Protein AF-A0A0Q7I9X0-F1 (afdb_monomer)

Foldseek 3Di:
DDPCPVVVVVVVVVVVVVVVVVVVVVPDPDDDDDDPPQLVCLLVVLVVQLVVCCVQFNDLVSLVSSLVSNVSSDPDQDPVNSVVVSVVCSCVCCCCQVVNVVPPGPNGNDVD

Sequence (112 aa):
MGPGMFPALVGSVLSLLAIFVIFNAVGSRGTDFHIEWRSLLAVLGSVGAFALLIEPFGLIPSIVVMTAISSFAAERLGLRATALLAVAIAVLTVGIFHYGLKLRFEIIAWPF

Secondary structure (DSSP, 8-state):
--TTHHHHHHHHHHHHHHHHHHHHHTT---------HHHHHHHHHHHHHHHHHHHHH-HHHHHHHHHHHHHHH-TT--HHHHHHHHHHHHHHHIIIIIIIT-----S-----

Structure (mmCIF, N/CA/C/O backbone):
data_AF-A0A0Q7I9X0-F1
#
_entry.id   AF-A0A0Q7I9X0-F1
#
loop_
_atom_site.group_PDB
_atom_site.id
_atom_site.type_symbol
_atom_site.label_atom_i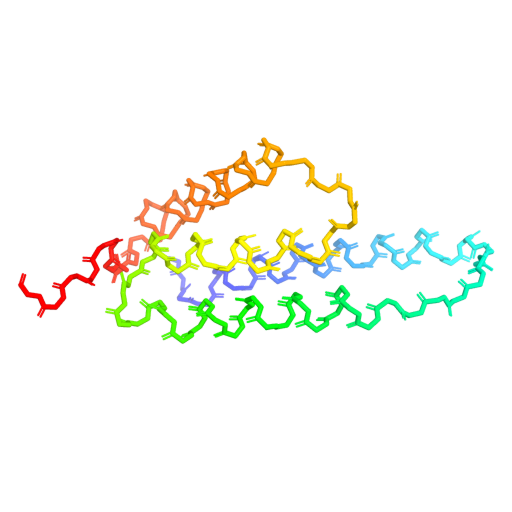d
_atom_site.label_alt_id
_atom_site.label_comp_id
_atom_site.label_asym_id
_atom_site.label_entity_id
_atom_site.label_seq_id
_atom_site.pdbx_PDB_ins_code
_atom_site.Cartn_x
_atom_site.Cartn_y
_atom_site.Cartn_z
_atom_site.occupancy
_atom_site.B_iso_or_equiv
_atom_site.auth_seq_id
_atom_site.auth_comp_id
_atom_site.auth_asym_id
_atom_site.auth_atom_id
_atom_site.pdbx_PDB_model_num
ATOM 1 N N . MET A 1 1 ? 1.680 -19.546 16.882 1.00 58.16 1 MET A N 1
ATOM 2 C CA . MET A 1 1 ? 2.615 -19.094 15.828 1.00 58.16 1 MET A CA 1
ATOM 3 C C . MET A 1 1 ? 3.331 -17.867 16.364 1.00 58.16 1 MET A C 1
ATOM 5 O O . MET A 1 1 ? 2.651 -17.009 16.909 1.00 58.16 1 MET A O 1
ATOM 9 N N . GLY A 1 2 ? 4.667 -17.830 16.344 1.00 66.75 2 GLY A N 1
ATOM 10 C CA . GLY A 1 2 ? 5.414 -16.694 16.903 1.00 66.75 2 GLY A CA 1
ATOM 11 C C . GLY A 1 2 ? 5.081 -15.383 16.171 1.00 66.75 2 GLY A C 1
ATOM 12 O O . GLY A 1 2 ? 4.786 -15.440 14.975 1.00 66.75 2 GLY A O 1
ATOM 13 N N . PRO A 1 3 ? 5.138 -14.218 16.841 1.00 63.34 3 PRO A N 1
ATOM 14 C CA . PRO A 1 3 ? 4.702 -12.929 16.282 1.00 63.34 3 PRO A CA 1
ATOM 15 C C . PRO A 1 3 ? 5.443 -12.519 14.994 1.00 63.34 3 PRO A C 1
ATOM 17 O O . PRO A 1 3 ? 4.911 -11.752 14.201 1.00 63.34 3 PRO A O 1
ATOM 20 N N . GLY A 1 4 ? 6.632 -13.077 14.738 1.00 69.12 4 GLY A N 1
ATOM 21 C CA . GLY A 1 4 ? 7.403 -12.851 13.510 1.00 69.12 4 GLY A CA 1
ATOM 22 C C . GLY A 1 4 ? 7.094 -13.793 12.338 1.00 69.12 4 GLY A C 1
ATOM 23 O O . GLY A 1 4 ? 7.648 -13.601 11.259 1.00 69.12 4 GLY A O 1
ATOM 24 N N . MET A 1 5 ? 6.230 -14.804 12.498 1.00 75.62 5 MET A N 1
ATOM 25 C CA . MET A 1 5 ? 6.004 -15.794 11.434 1.00 75.62 5 MET A CA 1
ATOM 26 C C . MET A 1 5 ? 5.300 -15.187 10.215 1.00 75.62 5 MET A C 1
ATOM 28 O O . MET A 1 5 ? 5.670 -15.488 9.086 1.00 75.62 5 MET A O 1
ATOM 32 N N . PHE A 1 6 ? 4.309 -14.319 10.428 1.00 70.12 6 PHE A N 1
ATOM 33 C CA . PHE A 1 6 ? 3.575 -13.700 9.325 1.00 70.12 6 PHE A CA 1
ATOM 34 C C . PHE A 1 6 ? 4.476 -12.806 8.451 1.00 70.12 6 PHE A C 1
ATOM 36 O O . PHE A 1 6 ? 4.533 -13.050 7.243 1.00 70.12 6 PHE A O 1
ATOM 43 N N . PRO A 1 7 ? 5.265 -11.867 9.020 1.00 74.31 7 PRO A N 1
ATOM 44 C CA . PRO A 1 7 ? 6.260 -11.127 8.245 1.00 74.31 7 PRO A CA 1
ATOM 45 C C . PRO A 1 7 ? 7.269 -12.035 7.533 1.00 74.31 7 PRO A C 1
ATOM 47 O O . PRO A 1 7 ? 7.580 -11.802 6.368 1.00 74.31 7 PRO A O 1
ATOM 50 N N . ALA A 1 8 ? 7.750 -13.091 8.199 1.00 82.44 8 ALA A N 1
ATOM 51 C CA . ALA A 1 8 ? 8.729 -14.009 7.618 1.00 82.44 8 ALA A CA 1
ATOM 52 C C . ALA A 1 8 ? 8.166 -14.816 6.435 1.00 82.44 8 ALA A C 1
ATOM 54 O O . ALA A 1 8 ? 8.875 -15.047 5.459 1.00 82.44 8 ALA A O 1
ATOM 55 N N . LEU A 1 9 ? 6.897 -15.230 6.501 1.00 82.94 9 LEU A N 1
ATOM 56 C CA . LEU A 1 9 ? 6.240 -16.021 5.460 1.00 82.94 9 LEU A CA 1
ATOM 57 C C . LEU A 1 9 ? 5.866 -15.169 4.241 1.00 82.94 9 LEU A C 1
ATOM 59 O O . LEU A 1 9 ? 6.077 -15.585 3.107 1.00 82.94 9 LEU A O 1
ATOM 63 N N . VAL A 1 10 ? 5.366 -13.950 4.456 1.00 82.00 10 VAL A N 1
ATOM 64 C CA . VAL A 1 10 ? 5.123 -13.006 3.353 1.00 82.00 10 VAL A CA 1
ATOM 65 C C . VAL A 1 10 ? 6.447 -12.585 2.718 1.00 82.00 10 VAL A C 1
ATOM 67 O O . VAL A 1 10 ? 6.572 -12.593 1.495 1.00 82.00 10 VAL A O 1
ATOM 70 N N . GLY A 1 11 ? 7.457 -12.283 3.537 1.00 85.25 11 GLY A N 1
ATOM 71 C CA . GLY A 1 11 ? 8.797 -11.939 3.071 1.00 85.25 11 GLY A CA 1
ATOM 72 C C . GLY A 1 11 ? 9.419 -13.043 2.221 1.00 85.25 11 GLY A C 1
ATOM 73 O O . GLY A 1 11 ? 9.926 -12.756 1.142 1.00 85.25 11 GLY A O 1
ATOM 74 N N . SER A 1 12 ? 9.321 -14.307 2.641 1.00 89.81 12 SER A N 1
ATOM 75 C CA . SER A 1 12 ? 9.875 -15.430 1.877 1.00 89.81 12 SER A CA 1
ATOM 76 C C . SER A 1 12 ? 9.166 -15.643 0.538 1.00 89.81 12 SER A C 1
ATOM 78 O O . SER A 1 12 ? 9.839 -15.836 -0.475 1.00 89.81 12 SER A O 1
ATOM 80 N N . VAL A 1 13 ? 7.834 -15.530 0.489 1.00 89.00 13 VAL A N 1
ATOM 81 C CA . VAL A 1 13 ? 7.076 -15.584 -0.774 1.00 89.00 13 VAL A CA 1
ATOM 82 C C . VAL A 1 13 ? 7.479 -14.438 -1.704 1.00 89.00 13 VAL A C 1
ATOM 84 O O . VAL A 1 13 ? 7.750 -14.675 -2.880 1.00 89.00 13 VAL A O 1
ATOM 87 N N . LEU A 1 14 ? 7.578 -13.208 -1.189 1.00 89.06 14 LEU A N 1
ATOM 88 C CA . LEU A 1 14 ? 8.016 -12.052 -1.976 1.00 89.06 14 LEU A CA 1
ATOM 89 C C . LEU A 1 14 ? 9.451 -12.218 -2.492 1.00 89.06 14 LEU A C 1
ATOM 91 O O . LEU A 1 14 ? 9.713 -11.916 -3.654 1.00 89.06 14 LEU A O 1
ATOM 95 N N . SER A 1 15 ? 10.369 -12.738 -1.674 1.00 91.69 15 SER A N 1
ATOM 96 C CA . SER A 1 15 ? 11.740 -13.039 -2.102 1.00 91.69 15 SER A CA 1
ATOM 97 C C . SER A 1 15 ? 11.775 -14.074 -3.225 1.00 91.69 15 SER A C 1
ATOM 99 O O . SER A 1 15 ? 12.508 -13.891 -4.194 1.00 91.69 15 SER A O 1
ATOM 101 N N . LEU A 1 16 ? 10.962 -15.131 -3.142 1.00 94.50 16 LEU A N 1
ATOM 102 C CA . LEU A 1 16 ? 10.854 -16.126 -4.211 1.00 94.50 16 LEU A CA 1
ATOM 103 C C . LEU A 1 16 ? 10.328 -15.502 -5.506 1.00 94.50 16 LEU A C 1
ATOM 105 O O . LEU A 1 16 ? 10.919 -15.704 -6.565 1.00 94.50 16 LEU A O 1
ATOM 109 N N . LEU A 1 17 ? 9.265 -14.701 -5.431 1.00 90.44 17 LEU A N 1
ATOM 110 C CA . LEU A 1 17 ? 8.732 -13.990 -6.595 1.00 90.44 17 LEU A CA 1
ATOM 111 C C . LEU A 1 17 ? 9.774 -13.048 -7.209 1.00 90.44 17 LEU A C 1
ATOM 113 O O . LEU A 1 17 ? 9.922 -13.020 -8.428 1.00 90.44 17 LEU A O 1
ATOM 117 N N . ALA A 1 18 ? 10.542 -12.332 -6.385 1.00 89.19 18 ALA A N 1
ATOM 118 C CA . ALA A 1 18 ? 11.616 -11.465 -6.859 1.00 89.19 18 ALA A CA 1
ATOM 119 C C . ALA A 1 18 ? 12.690 -12.250 -7.631 1.00 89.19 18 ALA A C 1
ATOM 121 O O . ALA A 1 18 ? 13.126 -11.806 -8.691 1.00 89.19 18 ALA A O 1
ATOM 122 N N . ILE A 1 19 ? 13.065 -13.444 -7.158 1.00 94.25 19 ILE A N 1
ATOM 123 C CA . ILE A 1 19 ? 13.994 -14.335 -7.869 1.00 94.25 19 ILE A CA 1
ATOM 124 C C . ILE A 1 19 ? 13.429 -14.713 -9.246 1.00 94.25 19 ILE A C 1
ATOM 126 O O . ILE A 1 19 ? 14.133 -14.585 -10.247 1.00 94.25 19 ILE A O 1
ATOM 130 N N . PHE A 1 20 ? 12.156 -15.112 -9.327 1.00 90.56 20 PHE A N 1
ATOM 131 C CA . PHE A 1 20 ? 11.497 -15.415 -10.606 1.00 90.56 20 PHE A CA 1
ATOM 132 C C . PHE A 1 20 ? 11.496 -14.222 -11.570 1.00 90.56 20 PHE A C 1
ATOM 134 O O . PHE A 1 20 ? 11.767 -14.394 -12.760 1.00 90.56 20 PHE A O 1
ATOM 141 N N . VAL A 1 21 ? 11.225 -13.015 -11.066 1.00 88.19 21 VAL A N 1
ATOM 142 C CA . VAL A 1 21 ? 11.253 -11.782 -11.866 1.00 88.19 21 VAL A CA 1
ATOM 143 C C . VAL A 1 21 ? 12.658 -11.512 -12.404 1.00 88.19 21 VAL A C 1
ATOM 145 O O . VAL A 1 21 ? 12.794 -11.208 -13.586 1.00 88.19 21 VAL A O 1
ATOM 148 N N . ILE A 1 22 ? 13.703 -11.677 -11.585 1.00 87.06 22 ILE A N 1
ATOM 149 C CA . ILE A 1 22 ? 15.101 -11.520 -12.019 1.00 87.06 22 ILE A CA 1
ATOM 150 C C . ILE A 1 22 ? 15.431 -12.522 -13.127 1.00 87.06 22 ILE A C 1
ATOM 152 O O . ILE A 1 22 ? 15.958 -12.129 -14.166 1.00 87.06 22 ILE A O 1
ATOM 156 N N . PHE A 1 23 ? 15.074 -13.797 -12.954 1.00 88.69 23 PHE A N 1
ATOM 157 C CA . PHE A 1 23 ? 15.293 -14.819 -13.982 1.00 88.69 23 PHE A CA 1
ATOM 158 C C . PHE A 1 23 ? 14.583 -14.491 -15.301 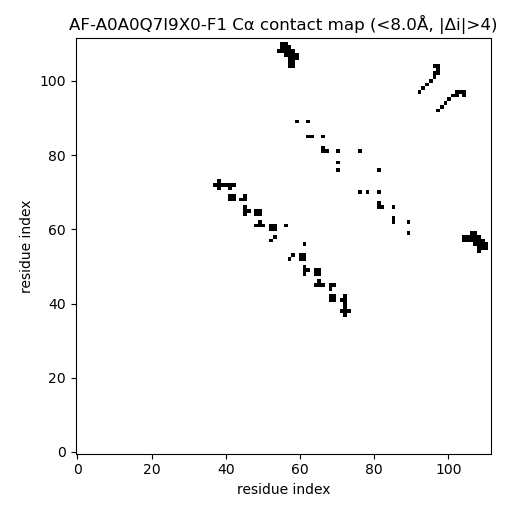1.00 88.69 23 PHE A C 1
ATOM 160 O O . PHE A 1 23 ? 15.156 -14.702 -16.367 1.00 88.69 23 PHE A O 1
ATOM 167 N N . ASN A 1 24 ? 13.366 -13.946 -15.245 1.00 83.56 24 ASN A N 1
ATOM 168 C CA . ASN A 1 24 ? 12.637 -13.512 -16.436 1.00 83.56 24 ASN A CA 1
ATOM 169 C C . ASN A 1 24 ? 13.295 -12.282 -17.094 1.00 83.56 24 ASN A C 1
ATOM 171 O O . ASN A 1 24 ? 13.451 -12.228 -18.313 1.00 83.56 24 ASN A O 1
ATOM 175 N N . ALA A 1 25 ? 13.750 -11.328 -16.280 1.00 81.69 25 ALA A N 1
ATOM 176 C CA . ALA A 1 25 ? 14.363 -10.087 -16.738 1.00 81.69 25 ALA A CA 1
ATOM 177 C C . ALA A 1 25 ? 15.720 -10.299 -17.428 1.00 81.69 25 ALA A C 1
ATOM 179 O O . ALA A 1 25 ? 16.025 -9.584 -18.378 1.00 81.69 25 ALA A O 1
ATOM 180 N N . VAL A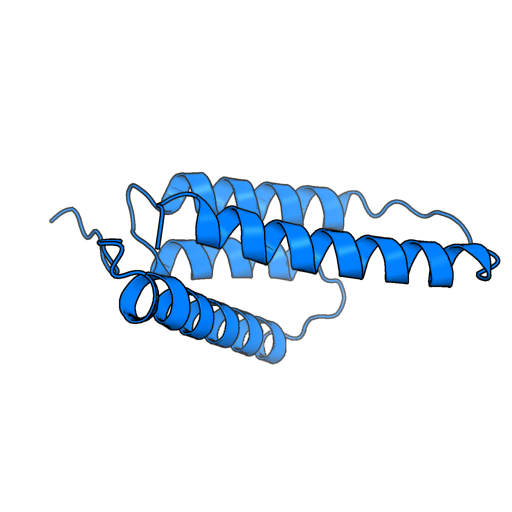 1 26 ? 16.510 -11.300 -17.018 1.00 78.88 26 VAL A N 1
ATOM 181 C CA . VAL A 1 26 ? 17.827 -11.611 -17.616 1.00 78.88 26 VAL A CA 1
ATOM 182 C C . VAL A 1 26 ? 17.733 -11.965 -19.113 1.00 78.88 26 VAL A C 1
ATOM 184 O O . VAL A 1 26 ? 18.689 -11.745 -19.853 1.00 78.88 26 VAL A O 1
ATOM 187 N N . GLY A 1 27 ? 16.585 -12.463 -19.587 1.00 69.88 27 GLY A N 1
ATOM 188 C CA . GLY A 1 27 ? 16.341 -12.750 -21.009 1.00 69.88 27 GLY A CA 1
ATOM 189 C C . GLY A 1 27 ? 15.714 -11.598 -21.804 1.00 69.88 27 GLY A C 1
ATOM 190 O O . GLY A 1 27 ? 15.615 -11.681 -23.029 1.00 69.88 27 GLY A O 1
ATOM 191 N N . SER A 1 28 ? 15.283 -10.528 -21.133 1.00 71.38 28 SER A N 1
ATOM 192 C CA . SER A 1 28 ? 14.586 -9.405 -21.757 1.00 71.38 28 SER A CA 1
ATOM 193 C C . SER A 1 28 ? 15.582 -8.346 -22.237 1.00 71.38 28 SER A C 1
ATOM 195 O O . SER A 1 28 ? 16.308 -7.746 -21.445 1.00 71.38 28 SER A O 1
ATOM 197 N N . ARG A 1 29 ? 15.628 -8.088 -23.550 1.00 62.06 29 ARG A N 1
ATOM 198 C CA . ARG A 1 29 ? 16.344 -6.928 -24.106 1.00 62.06 29 ARG A CA 1
ATOM 199 C C . ARG A 1 29 ? 15.493 -5.685 -23.850 1.00 62.06 29 ARG A C 1
ATOM 201 O O . ARG A 1 29 ? 14.488 -5.485 -24.525 1.00 62.06 29 ARG A O 1
ATOM 208 N N . GLY A 1 30 ? 15.872 -4.898 -22.846 1.00 61.28 30 GLY A N 1
ATOM 209 C CA . GLY A 1 30 ? 15.116 -3.724 -22.411 1.00 61.28 30 GLY A CA 1
ATOM 210 C C . GLY A 1 30 ? 14.955 -2.674 -23.513 1.00 61.28 30 GLY A C 1
ATOM 211 O O . GLY A 1 30 ? 15.934 -2.232 -24.109 1.00 61.28 30 GLY A O 1
ATOM 212 N N . THR A 1 31 ? 13.711 -2.274 -23.760 1.00 65.31 31 THR A N 1
ATOM 213 C CA . THR A 1 31 ? 13.358 -0.995 -24.391 1.00 65.31 31 THR A CA 1
ATOM 214 C C . THR A 1 31 ? 13.606 0.157 -23.415 1.00 65.31 31 THR A C 1
ATOM 216 O O . THR A 1 31 ? 13.597 -0.062 -22.204 1.00 65.31 31 THR A O 1
ATOM 219 N N . ASP A 1 32 ? 13.826 1.361 -23.949 1.00 62.44 32 ASP A N 1
ATOM 220 C CA . ASP A 1 32 ? 14.222 2.584 -23.237 1.00 62.44 32 ASP A CA 1
ATOM 221 C C . ASP A 1 32 ? 13.686 2.712 -21.802 1.00 62.44 32 ASP A C 1
ATOM 223 O O . ASP A 1 32 ? 12.476 2.752 -21.562 1.00 62.44 32 ASP A O 1
ATOM 227 N N . PHE A 1 33 ? 14.616 2.837 -20.849 1.00 61.84 33 PHE A N 1
ATOM 228 C CA . PHE A 1 33 ? 14.332 3.112 -19.442 1.00 61.84 33 PHE A CA 1
ATOM 229 C C . PHE A 1 33 ? 13.753 4.524 -19.280 1.00 61.84 33 PHE A C 1
ATOM 231 O O . PHE A 1 33 ? 14.476 5.487 -19.028 1.00 61.84 33 PHE A O 1
ATOM 238 N N . HIS A 1 34 ? 12.434 4.652 -19.391 1.00 66.75 34 HIS A N 1
ATOM 239 C CA . HIS A 1 34 ? 11.721 5.857 -18.984 1.00 66.75 34 HIS A CA 1
ATOM 240 C C . HIS A 1 34 ? 11.246 5.700 -17.541 1.00 66.75 34 HIS A C 1
ATOM 242 O O . HIS A 1 34 ? 10.360 4.905 -17.235 1.00 66.75 34 HIS A O 1
ATOM 248 N N . ILE A 1 35 ? 11.864 6.455 -16.634 1.00 66.69 35 ILE A N 1
ATOM 249 C CA . ILE A 1 35 ? 11.435 6.514 -15.237 1.00 66.69 35 ILE A CA 1
ATOM 250 C C . ILE A 1 35 ? 10.202 7.416 -15.156 1.00 66.69 35 ILE A C 1
ATOM 252 O O . ILE A 1 35 ? 10.294 8.636 -15.304 1.00 66.69 35 ILE A O 1
ATOM 256 N N . GLU A 1 36 ? 9.044 6.823 -14.873 1.00 74.31 36 GLU A N 1
ATOM 257 C CA . GLU A 1 36 ? 7.821 7.570 -14.586 1.00 74.31 36 GLU A CA 1
ATOM 258 C C . GLU A 1 36 ? 7.824 8.102 -13.148 1.00 74.31 36 GLU A C 1
ATOM 260 O O . GLU A 1 36 ? 7.246 7.523 -12.225 1.00 74.31 36 GLU A O 1
ATOM 265 N N . TRP A 1 37 ? 8.462 9.255 -12.952 1.00 75.50 37 TRP A N 1
ATOM 266 C CA . TRP A 1 37 ? 8.519 9.947 -11.659 1.00 75.50 37 TRP A CA 1
ATOM 267 C C . TRP A 1 37 ? 7.139 10.227 -11.050 1.00 75.50 37 TRP A C 1
ATOM 269 O O . TRP A 1 37 ? 6.986 10.193 -9.831 1.00 75.50 37 TRP A O 1
ATOM 279 N N . ARG A 1 38 ? 6.125 10.460 -11.893 1.00 72.69 38 ARG A N 1
ATOM 280 C CA . ARG A 1 38 ? 4.729 10.663 -11.475 1.00 72.69 38 ARG A CA 1
ATOM 281 C C . ARG A 1 38 ? 4.181 9.426 -10.762 1.00 72.69 38 ARG A C 1
ATOM 283 O O . ARG A 1 38 ? 3.664 9.539 -9.654 1.00 72.69 38 ARG A O 1
ATOM 290 N N . SER A 1 39 ? 4.366 8.259 -11.374 1.00 73.81 39 SER A N 1
ATOM 291 C CA . SER A 1 39 ? 3.931 6.967 -10.846 1.00 73.81 39 SER A CA 1
ATOM 292 C C . SER A 1 39 ? 4.681 6.620 -9.559 1.00 73.81 39 SER A C 1
ATOM 294 O O . SER A 1 39 ? 4.065 6.237 -8.565 1.00 73.81 39 SER A O 1
ATOM 296 N N . LEU A 1 40 ? 5.999 6.850 -9.528 1.00 74.81 40 LEU A N 1
ATOM 297 C CA . LEU A 1 40 ? 6.833 6.603 -8.349 1.00 74.81 40 LEU A CA 1
ATOM 298 C C . LEU A 1 40 ? 6.407 7.455 -7.139 1.00 74.81 40 LEU A C 1
ATOM 300 O O . LEU A 1 40 ? 6.192 6.922 -6.049 1.00 74.81 40 LEU A O 1
ATOM 304 N N . LEU A 1 41 ? 6.259 8.770 -7.330 1.00 79.62 41 LEU A N 1
ATOM 305 C CA . LEU A 1 41 ? 5.877 9.699 -6.262 1.00 79.62 41 LEU A CA 1
ATOM 306 C C . LEU A 1 41 ? 4.444 9.471 -5.781 1.00 79.62 41 LEU A C 1
ATOM 308 O O . LEU A 1 41 ? 4.190 9.557 -4.582 1.00 79.62 41 LEU A O 1
ATOM 312 N N . ALA A 1 42 ? 3.515 9.144 -6.680 1.00 77.25 42 ALA A N 1
ATOM 313 C CA . ALA A 1 42 ? 2.137 8.849 -6.308 1.00 77.25 42 ALA A CA 1
ATOM 314 C C . ALA A 1 42 ? 2.026 7.550 -5.492 1.00 77.25 42 ALA A C 1
ATOM 316 O O . ALA A 1 42 ? 1.307 7.516 -4.494 1.00 77.25 42 ALA A O 1
ATOM 317 N N . VAL A 1 43 ? 2.783 6.500 -5.839 1.00 78.88 43 VAL A N 1
ATOM 318 C CA . VAL A 1 43 ? 2.823 5.261 -5.043 1.00 78.88 43 VAL A CA 1
ATOM 319 C C . VAL A 1 43 ? 3.434 5.519 -3.664 1.00 78.88 43 VAL A C 1
ATOM 321 O O . VAL A 1 43 ? 2.801 5.196 -2.659 1.00 78.88 43 VAL A O 1
ATOM 324 N N . LEU A 1 44 ? 4.603 6.163 -3.583 1.00 80.06 44 LEU A N 1
ATOM 325 C CA . LEU A 1 44 ? 5.230 6.512 -2.299 1.00 80.06 44 LEU A CA 1
ATOM 326 C C . LEU A 1 44 ? 4.327 7.408 -1.441 1.00 80.06 44 LEU A C 1
ATOM 328 O O . LEU A 1 44 ? 4.148 7.149 -0.252 1.00 80.06 44 LEU A O 1
ATOM 332 N N . GLY A 1 45 ? 3.708 8.419 -2.051 1.00 82.19 45 GLY A N 1
ATOM 333 C CA . GLY A 1 45 ? 2.767 9.316 -1.387 1.00 82.19 45 GLY A CA 1
ATOM 334 C C . GLY A 1 45 ? 1.525 8.590 -0.874 1.00 82.19 45 GLY A C 1
ATOM 335 O O . GLY A 1 45 ? 1.076 8.868 0.234 1.00 82.19 45 GLY A O 1
ATOM 336 N N . SER A 1 46 ? 1.006 7.613 -1.625 1.00 79.00 46 SER A N 1
ATOM 337 C CA . SER A 1 46 ? -0.138 6.806 -1.188 1.00 79.00 46 SER A CA 1
ATOM 338 C C . SER A 1 46 ? 0.184 5.966 0.049 1.00 79.00 46 SER A C 1
ATOM 340 O O . SER A 1 46 ? -0.603 5.943 0.994 1.00 79.00 46 SER A O 1
ATOM 342 N N . VAL A 1 47 ? 1.362 5.332 0.080 1.00 78.94 47 VAL A N 1
ATOM 343 C CA . VAL A 1 47 ? 1.821 4.529 1.223 1.00 78.94 47 VAL A CA 1
ATOM 344 C C . VAL A 1 47 ? 2.063 5.426 2.437 1.00 78.94 47 VAL A C 1
ATOM 346 O O . VAL A 1 47 ? 1.664 5.075 3.545 1.00 78.94 47 VAL A O 1
ATOM 349 N N . GLY A 1 48 ? 2.649 6.609 2.234 1.00 83.00 48 GLY A N 1
ATOM 350 C CA . GLY A 1 48 ? 2.817 7.606 3.292 1.00 83.00 48 GLY A CA 1
ATOM 351 C C . GLY A 1 48 ? 1.480 8.077 3.868 1.00 83.00 48 GLY A C 1
ATOM 352 O O . GLY A 1 48 ? 1.313 8.104 5.084 1.00 83.00 48 GLY A O 1
ATOM 353 N N . ALA A 1 49 ? 0.502 8.377 3.010 1.00 81.12 49 ALA A N 1
ATOM 354 C CA . ALA A 1 49 ? -0.843 8.758 3.436 1.00 81.12 49 ALA A CA 1
ATOM 355 C C . ALA A 1 49 ? -1.536 7.632 4.217 1.00 81.12 49 ALA A C 1
ATOM 357 O O . ALA A 1 49 ? -2.151 7.897 5.244 1.00 81.12 49 ALA A O 1
ATOM 358 N N . PHE A 1 50 ? -1.391 6.376 3.789 1.00 78.12 50 PHE A N 1
ATOM 359 C CA . PHE A 1 50 ? -1.900 5.227 4.539 1.00 78.12 50 PHE A CA 1
ATOM 360 C C . PHE A 1 50 ? -1.289 5.144 5.941 1.00 78.12 50 PHE A C 1
ATOM 362 O O . PHE A 1 50 ? -2.023 5.041 6.919 1.00 78.12 50 PHE A O 1
ATOM 369 N N . ALA A 1 51 ? 0.039 5.232 6.044 1.00 78.12 51 ALA A N 1
ATOM 370 C CA . ALA A 1 51 ? 0.743 5.165 7.323 1.00 78.12 51 ALA A CA 1
ATOM 371 C C . ALA A 1 51 ? 0.363 6.318 8.269 1.00 78.12 51 ALA A C 1
ATOM 373 O O . ALA A 1 51 ? 0.284 6.112 9.474 1.00 78.12 51 ALA A O 1
ATOM 374 N N . LEU A 1 52 ? 0.091 7.510 7.730 1.00 80.50 52 LEU A N 1
ATOM 375 C CA . LEU A 1 52 ? -0.346 8.677 8.503 1.00 80.50 52 LEU A CA 1
ATOM 376 C C . LEU A 1 52 ? -1.813 8.599 8.944 1.00 80.50 52 LEU A C 1
ATOM 378 O O . LEU A 1 52 ? -2.150 9.124 10.000 1.00 80.50 52 LEU A O 1
ATOM 382 N N . LEU A 1 53 ? -2.694 7.997 8.138 1.00 75.56 53 LEU A N 1
ATOM 383 C CA . LEU A 1 53 ? -4.134 7.954 8.419 1.00 75.56 53 LEU A CA 1
ATOM 384 C C . LEU A 1 53 ? -4.556 6.716 9.222 1.00 75.56 53 LEU A C 1
ATOM 386 O O . LEU A 1 53 ? -5.592 6.768 9.888 1.00 75.56 53 LEU A O 1
ATOM 390 N N . ILE A 1 54 ? -3.776 5.628 9.192 1.00 73.00 54 ILE A N 1
ATOM 391 C CA . ILE A 1 54 ? -4.173 4.357 9.816 1.00 73.00 54 ILE A CA 1
ATOM 392 C C . ILE A 1 54 ? -4.338 4.471 11.333 1.00 73.00 54 ILE A C 1
ATOM 394 O O . ILE A 1 54 ? -5.284 3.903 11.871 1.00 73.00 54 ILE A O 1
ATOM 398 N N . GLU A 1 55 ? -3.466 5.222 12.009 1.00 67.50 55 GLU A N 1
ATOM 399 C CA . GLU A 1 55 ? -3.557 5.462 13.453 1.00 67.50 55 GLU A CA 1
ATOM 400 C C . GLU A 1 55 ? -4.754 6.358 13.838 1.00 67.50 55 GLU A C 1
ATOM 402 O O . GLU A 1 55 ? -5.528 5.947 14.699 1.00 67.50 55 GLU A O 1
ATOM 407 N N . PRO A 1 56 ? -4.965 7.545 13.226 1.00 68.94 56 PRO A N 1
ATOM 408 C CA . PRO A 1 56 ? -6.039 8.455 13.640 1.00 68.94 56 PRO A CA 1
ATOM 409 C C . PRO A 1 56 ? -7.438 8.148 13.081 1.00 68.94 56 PRO A C 1
ATOM 411 O O . PRO A 1 56 ? -8.419 8.496 13.731 1.00 68.94 56 PRO A O 1
ATOM 414 N N . PHE A 1 57 ? -7.562 7.558 11.886 1.00 63.59 57 PHE A N 1
ATOM 415 C CA . PHE A 1 57 ? -8.858 7.359 11.207 1.00 63.59 57 PHE A CA 1
ATOM 416 C C . PHE A 1 57 ? -9.247 5.881 11.043 1.00 63.59 57 PHE A C 1
ATOM 418 O O . PHE A 1 57 ? -10.373 5.564 10.651 1.00 63.59 57 PHE A O 1
ATOM 425 N N . GLY A 1 58 ? -8.335 4.955 11.334 1.00 70.00 58 GLY A N 1
ATOM 426 C CA . GLY A 1 58 ? -8.559 3.525 11.171 1.00 70.00 58 GLY A CA 1
ATOM 427 C C . GLY A 1 58 ? -8.395 3.035 9.731 1.00 70.00 58 GLY A C 1
ATOM 428 O O . GLY A 1 58 ? -7.966 3.740 8.813 1.00 70.00 58 GLY A O 1
ATOM 429 N N . LEU A 1 59 ? -8.712 1.759 9.533 1.00 67.69 59 LEU A N 1
ATOM 430 C CA . LEU A 1 59 ? -8.252 0.984 8.379 1.00 67.69 59 LEU A CA 1
ATOM 431 C C . LEU A 1 59 ? -9.006 1.334 7.080 1.00 67.69 59 LEU A C 1
ATOM 433 O O . LEU A 1 59 ? -8.400 1.462 6.018 1.00 67.69 59 LEU A O 1
ATOM 437 N N . ILE A 1 60 ? -10.322 1.544 7.165 1.00 69.88 60 ILE A N 1
ATOM 438 C CA . ILE A 1 60 ? -11.191 1.803 6.004 1.00 69.88 60 ILE A CA 1
ATOM 439 C C . ILE A 1 60 ? -10.876 3.145 5.309 1.00 69.88 60 ILE A C 1
ATOM 441 O O . ILE A 1 60 ? -10.575 3.121 4.112 1.00 69.88 60 ILE A O 1
ATOM 445 N N . PRO A 1 61 ? -10.912 4.313 5.986 1.00 73.19 61 PRO A N 1
ATOM 446 C CA . PRO A 1 61 ? -10.663 5.598 5.323 1.00 73.19 61 PRO A CA 1
ATOM 447 C C . PRO A 1 61 ? -9.227 5.714 4.801 1.00 73.19 61 PRO A C 1
ATOM 449 O O . PRO A 1 61 ? -9.007 6.276 3.728 1.00 73.19 61 PRO A O 1
ATOM 452 N N . SER A 1 62 ? -8.264 5.104 5.495 1.00 76.31 62 SER A N 1
ATOM 453 C CA . SER A 1 62 ? -6.865 5.049 5.064 1.00 76.31 62 SER A CA 1
ATOM 454 C C . SER A 1 62 ? -6.704 4.324 3.731 1.00 76.31 62 SER A C 1
ATOM 456 O O . SER A 1 62 ? -6.007 4.818 2.845 1.00 76.31 62 SER A O 1
ATOM 458 N N . ILE A 1 63 ? -7.393 3.191 3.543 1.00 73.75 63 ILE A N 1
ATOM 459 C CA . ILE A 1 63 ? -7.386 2.464 2.265 1.00 73.75 63 ILE A CA 1
ATOM 460 C C . ILE A 1 63 ? -8.031 3.299 1.160 1.00 73.75 63 ILE A C 1
ATOM 462 O O . ILE A 1 63 ? -7.514 3.319 0.044 1.00 73.75 63 ILE A O 1
ATOM 466 N N . VAL A 1 64 ? -9.132 4.002 1.441 1.00 75.94 64 VAL A N 1
ATOM 467 C CA . VAL A 1 64 ? -9.806 4.844 0.438 1.00 75.94 64 VAL A CA 1
ATOM 468 C C . VAL A 1 64 ? -8.868 5.944 -0.060 1.00 75.94 64 VAL A C 1
ATOM 470 O O . VAL A 1 64 ? -8.695 6.094 -1.270 1.00 75.94 64 VAL A O 1
ATOM 473 N N . VAL A 1 65 ? -8.215 6.668 0.852 1.00 78.19 65 VAL A N 1
ATOM 474 C CA . VAL A 1 65 ? -7.285 7.756 0.506 1.00 78.19 65 VAL A CA 1
ATOM 475 C C . VAL A 1 65 ? -6.050 7.220 -0.215 1.00 78.19 65 VAL A C 1
ATOM 477 O O . VAL A 1 65 ? -5.694 7.728 -1.278 1.00 78.19 65 VAL A O 1
ATOM 480 N N . MET A 1 66 ? -5.437 6.151 0.298 1.00 79.81 66 MET A N 1
ATOM 481 C CA . MET A 1 66 ? -4.302 5.487 -0.349 1.00 79.81 66 MET A CA 1
ATOM 482 C C . MET A 1 66 ? -4.648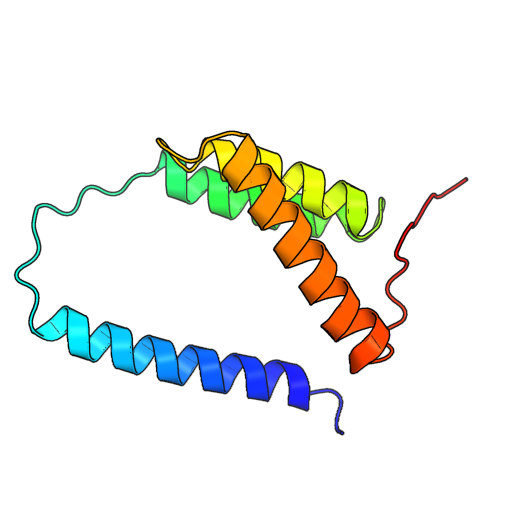 5.058 -1.776 1.00 79.81 66 MET A C 1
ATOM 484 O O . MET A 1 66 ? -3.903 5.333 -2.714 1.00 79.81 66 MET A O 1
ATOM 488 N N . THR A 1 67 ? -5.797 4.411 -1.959 1.00 72.94 67 THR A N 1
ATOM 489 C CA . THR A 1 67 ? -6.196 3.888 -3.267 1.00 72.94 67 THR A CA 1
ATOM 490 C C . THR A 1 67 ? -6.536 5.016 -4.239 1.00 72.94 67 THR A C 1
ATOM 492 O O . THR A 1 67 ? -6.185 4.933 -5.415 1.00 72.94 67 THR A O 1
ATOM 495 N N . ALA A 1 68 ? -7.145 6.105 -3.761 1.00 75.1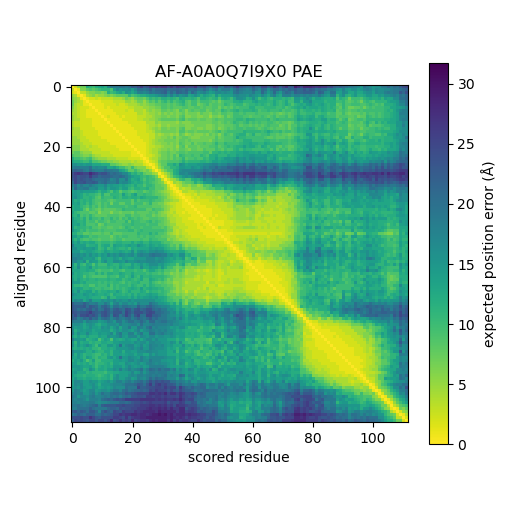2 68 ALA A N 1
ATOM 496 C CA . ALA A 1 68 ? -7.386 7.296 -4.571 1.00 75.12 68 ALA A CA 1
ATOM 497 C C . ALA A 1 68 ? -6.069 7.922 -5.061 1.00 75.12 68 ALA A C 1
ATOM 499 O O . ALA A 1 68 ? -5.930 8.177 -6.257 1.00 75.12 68 ALA A O 1
ATOM 500 N N . ILE A 1 69 ? -5.081 8.098 -4.174 1.00 76.88 69 ILE A N 1
ATOM 501 C CA . ILE A 1 69 ? -3.755 8.636 -4.528 1.00 76.88 69 ILE A CA 1
ATOM 502 C C . ILE A 1 69 ? -3.025 7.690 -5.493 1.00 76.88 69 ILE A C 1
ATOM 504 O O . ILE A 1 69 ? -2.458 8.133 -6.490 1.00 76.88 69 ILE A O 1
ATOM 508 N N . SER A 1 70 ? -3.089 6.379 -5.251 1.00 71.56 70 SER A N 1
ATOM 509 C CA . SER A 1 70 ? -2.490 5.368 -6.129 1.00 71.56 70 SER A CA 1
ATOM 510 C C . SER A 1 70 ? -3.156 5.329 -7.513 1.00 71.56 70 SER A C 1
ATOM 512 O O . SER A 1 70 ? -2.477 5.135 -8.518 1.00 71.56 70 SER A O 1
ATOM 514 N N . SER A 1 71 ? -4.460 5.609 -7.614 1.00 68.38 71 SER A N 1
ATOM 515 C CA . SER A 1 71 ? -5.164 5.674 -8.903 1.00 68.38 71 SER A CA 1
ATOM 516 C C . SER A 1 71 ? -4.664 6.794 -9.811 1.00 68.38 71 SER A C 1
ATOM 518 O O . SER A 1 71 ? -4.752 6.649 -11.026 1.00 68.38 71 SER A O 1
ATOM 520 N N . PHE A 1 72 ? -4.139 7.892 -9.254 1.00 66.81 72 PHE A N 1
ATOM 521 C CA . PHE A 1 72 ? -3.507 8.959 -10.039 1.00 66.81 72 PHE A CA 1
ATOM 522 C C . PHE A 1 72 ? -2.142 8.546 -10.612 1.00 66.81 72 PHE A C 1
ATOM 524 O O . PHE A 1 72 ? -1.680 9.157 -11.577 1.00 66.81 72 PHE A O 1
ATOM 531 N N . ALA A 1 73 ? -1.506 7.514 -10.043 1.00 63.81 73 ALA A N 1
ATOM 532 C CA . ALA A 1 73 ? -0.256 6.946 -10.544 1.00 63.81 73 ALA A CA 1
ATOM 533 C C . ALA A 1 73 ? -0.473 6.157 -11.842 1.00 63.81 73 ALA A C 1
ATOM 535 O O . ALA A 1 73 ? 0.375 6.162 -12.724 1.00 63.81 73 ALA A O 1
ATOM 536 N N . ALA A 1 74 ? -1.608 5.471 -11.975 1.00 59.22 74 ALA A N 1
ATOM 537 C CA . ALA A 1 74 ? -1.852 4.619 -13.124 1.00 59.22 74 ALA A CA 1
ATOM 538 C C . ALA A 1 74 ? -2.521 5.389 -14.263 1.00 59.22 74 ALA A C 1
ATOM 540 O O . ALA A 1 74 ? -3.695 5.743 -14.191 1.00 59.22 74 ALA A O 1
ATOM 541 N N . GLU A 1 75 ? -1.812 5.553 -15.377 1.00 55.12 75 GLU A N 1
ATOM 542 C CA . GLU A 1 75 ? -2.322 6.264 -16.558 1.00 55.12 75 GLU A CA 1
ATOM 543 C C . GLU A 1 75 ? -3.540 5.588 -17.224 1.00 55.12 75 GLU A C 1
ATOM 545 O O . GLU A 1 75 ? -4.208 6.194 -18.062 1.00 55.12 75 GLU A O 1
ATOM 550 N N . ARG A 1 76 ? -3.863 4.336 -16.854 1.00 53.75 76 ARG A N 1
ATOM 551 C CA . ARG A 1 76 ? -4.954 3.530 -17.439 1.00 53.75 76 ARG A CA 1
ATOM 552 C C . ARG A 1 76 ? -5.740 2.657 -16.447 1.00 53.75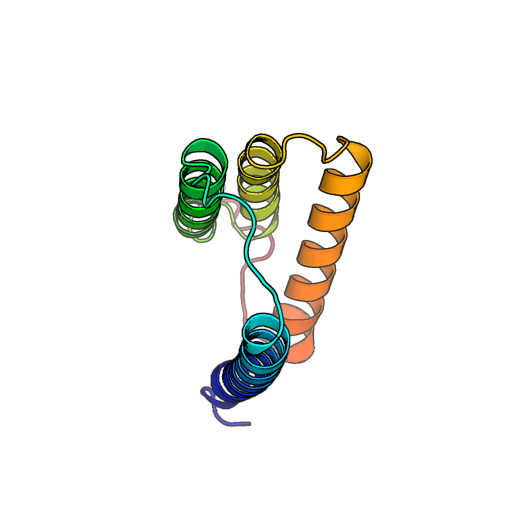 76 ARG A C 1
ATOM 554 O O . ARG A 1 76 ? -6.368 1.685 -16.867 1.00 53.75 76 ARG A O 1
ATOM 561 N N . LEU A 1 77 ? -5.765 2.965 -15.149 1.00 54.38 77 LEU A N 1
ATOM 562 C CA . LEU A 1 77 ? -6.722 2.298 -14.252 1.00 54.38 77 LEU A CA 1
ATOM 563 C C . LEU A 1 77 ? -8.067 3.025 -14.323 1.00 54.38 77 LEU A C 1
ATOM 565 O O . LEU A 1 77 ? -8.224 4.139 -13.833 1.00 54.38 77 LEU A O 1
ATOM 569 N N . GLY A 1 78 ? -9.058 2.402 -14.963 1.00 58.50 78 GLY A N 1
ATOM 570 C CA . GLY A 1 78 ? -10.427 2.912 -14.917 1.00 58.50 78 GLY A CA 1
ATOM 571 C C . GLY A 1 78 ? -10.952 2.909 -13.478 1.00 58.50 78 GLY A C 1
ATOM 572 O O . GLY A 1 78 ? -10.698 1.959 -12.740 1.00 58.50 78 GLY A O 1
ATOM 573 N N . LEU A 1 79 ? -11.750 3.917 -13.103 1.00 58.38 79 LEU A N 1
ATOM 574 C CA . LEU A 1 79 ? -12.317 4.091 -11.750 1.00 58.38 79 LEU A CA 1
ATOM 575 C C . LEU A 1 79 ? -12.937 2.806 -11.164 1.00 58.38 79 LEU A C 1
ATOM 577 O O . LEU A 1 79 ? -12.853 2.555 -9.965 1.00 58.38 79 LEU A O 1
ATOM 581 N N . ARG A 1 80 ? -13.526 1.959 -12.021 1.00 63.53 80 ARG A N 1
ATOM 582 C CA . ARG A 1 80 ? -14.097 0.656 -11.644 1.00 63.53 80 ARG A CA 1
ATOM 583 C C . ARG A 1 80 ? -13.037 -0.366 -11.223 1.00 63.53 80 ARG A C 1
ATOM 585 O O . ARG A 1 80 ? -13.249 -1.076 -10.249 1.00 63.53 80 ARG A O 1
ATOM 592 N N . ALA A 1 81 ? -11.912 -0.438 -11.936 1.00 64.38 81 ALA A N 1
ATOM 593 C CA . ALA A 1 81 ? -10.809 -1.344 -11.618 1.00 64.38 81 ALA A CA 1
ATOM 594 C C . ALA A 1 81 ? -10.110 -0.919 -10.322 1.00 64.38 81 ALA A C 1
ATOM 596 O O . ALA A 1 81 ? -9.826 -1.767 -9.479 1.00 64.38 81 ALA A O 1
ATOM 597 N N . THR A 1 82 ? -9.918 0.389 -10.125 1.00 63.44 82 THR A N 1
ATOM 598 C CA . THR A 1 82 ? -9.365 0.938 -8.882 1.00 63.44 82 THR A CA 1
ATOM 599 C C . THR A 1 82 ? -10.263 0.624 -7.687 1.00 63.44 82 THR A C 1
ATOM 601 O O . THR A 1 82 ? -9.779 0.135 -6.671 1.00 63.44 82 THR A O 1
ATOM 604 N N . ALA A 1 83 ? -11.578 0.838 -7.810 1.00 66.00 83 ALA A N 1
ATOM 605 C CA . ALA A 1 83 ? -12.527 0.507 -6.749 1.00 66.00 83 ALA A CA 1
ATOM 606 C C . ALA A 1 83 ? -12.535 -0.998 -6.431 1.00 66.00 83 ALA A C 1
ATOM 608 O O . ALA A 1 83 ? -12.543 -1.378 -5.263 1.00 66.00 83 ALA A O 1
ATOM 609 N N . LEU A 1 84 ? -12.473 -1.858 -7.454 1.00 72.44 84 LEU A N 1
ATOM 610 C CA . LEU A 1 84 ? -12.420 -3.308 -7.263 1.00 72.44 84 LEU A CA 1
ATOM 611 C C . LEU A 1 84 ? -11.132 -3.745 -6.546 1.00 72.44 84 LEU A C 1
ATOM 613 O O . LEU A 1 84 ? -11.192 -4.570 -5.639 1.00 72.44 84 LEU A O 1
ATOM 617 N N . LEU A 1 85 ? -9.986 -3.162 -6.915 1.00 67.94 85 LEU A N 1
ATOM 618 C CA . LEU A 1 85 ? -8.696 -3.383 -6.252 1.00 67.94 85 LEU A CA 1
ATOM 619 C C . LEU A 1 85 ? -8.719 -2.907 -4.798 1.00 67.94 85 LEU A C 1
ATOM 621 O O . LEU A 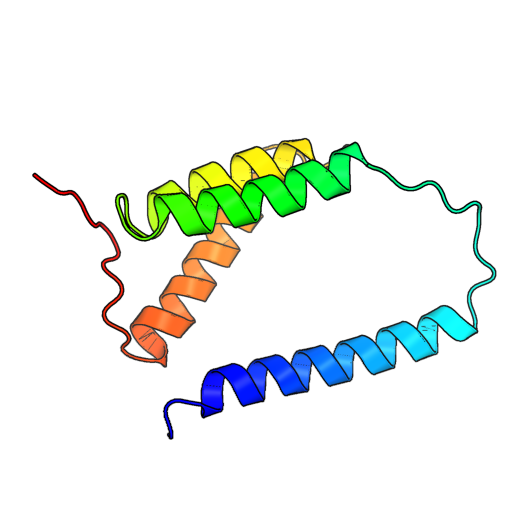1 85 ? -8.298 -3.654 -3.920 1.00 67.94 85 LEU A O 1
ATOM 625 N N . ALA A 1 86 ? -9.256 -1.712 -4.537 1.00 66.69 86 ALA A N 1
ATOM 626 C CA . ALA A 1 86 ? -9.406 -1.169 -3.187 1.00 66.69 86 ALA A CA 1
ATOM 627 C C . ALA A 1 86 ? -10.199 -2.128 -2.294 1.00 66.69 86 ALA A C 1
ATOM 629 O O . ALA A 1 86 ? -9.760 -2.484 -1.203 1.00 66.69 86 ALA A O 1
ATOM 630 N N . VAL A 1 87 ? -11.357 -2.579 -2.787 1.00 73.19 87 VAL A N 1
ATOM 631 C CA . VAL A 1 87 ? -12.250 -3.493 -2.069 1.00 73.19 87 VAL A CA 1
ATOM 632 C C . VAL A 1 87 ? -11.587 -4.853 -1.872 1.00 73.19 87 VAL A C 1
ATOM 634 O O . VAL A 1 87 ? -11.612 -5.379 -0.763 1.00 73.19 87 VAL A O 1
ATOM 637 N N . ALA A 1 88 ? -10.951 -5.409 -2.905 1.00 74.38 88 ALA A N 1
ATOM 638 C CA . ALA A 1 88 ? -10.261 -6.691 -2.808 1.00 74.38 88 ALA A CA 1
ATOM 639 C C . ALA A 1 88 ? -9.129 -6.643 -1.774 1.00 74.38 88 ALA A C 1
ATOM 641 O O . ALA A 1 88 ? -9.055 -7.514 -0.909 1.00 74.38 88 ALA A O 1
ATOM 642 N N . ILE A 1 89 ? -8.292 -5.603 -1.809 1.00 69.56 89 ILE A N 1
ATOM 643 C CA . ILE A 1 89 ? -7.196 -5.415 -0.853 1.00 69.56 89 ILE A CA 1
ATOM 644 C C . ILE A 1 89 ? -7.746 -5.190 0.557 1.00 69.56 89 ILE A C 1
ATOM 646 O O . ILE A 1 89 ? -7.234 -5.794 1.496 1.00 69.56 89 ILE A O 1
ATOM 650 N N . ALA A 1 90 ? -8.802 -4.390 0.726 1.00 68.50 90 ALA A N 1
ATOM 651 C CA . ALA A 1 90 ? -9.440 -4.173 2.024 1.00 68.50 90 ALA A CA 1
ATOM 652 C C . ALA A 1 90 ? -9.977 -5.476 2.624 1.00 68.50 90 ALA A C 1
ATOM 654 O O . ALA A 1 90 ? -9.665 -5.801 3.767 1.00 68.50 90 ALA A O 1
ATOM 655 N N . VAL A 1 91 ? -10.728 -6.258 1.845 1.00 74.06 91 VAL A N 1
ATOM 656 C CA . VAL A 1 91 ? -11.285 -7.548 2.278 1.00 74.06 91 VAL A CA 1
ATOM 657 C C . VAL A 1 91 ? -10.175 -8.534 2.623 1.00 74.06 91 VAL A C 1
ATOM 659 O O . VAL A 1 91 ? -10.251 -9.208 3.646 1.00 74.06 91 VAL A O 1
ATOM 662 N N . LEU A 1 92 ? -9.123 -8.598 1.808 1.00 70.62 92 LEU A N 1
ATOM 663 C CA . LEU A 1 92 ? -7.998 -9.506 2.016 1.00 70.62 92 LEU A CA 1
ATOM 664 C C . LEU A 1 92 ? -7.191 -9.100 3.259 1.00 70.62 92 LEU A C 1
ATOM 666 O O . LEU A 1 92 ? -6.856 -9.948 4.081 1.00 70.62 92 LEU A O 1
ATOM 670 N N . THR A 1 93 ? -6.969 -7.801 3.461 1.00 66.88 93 THR A N 1
ATOM 671 C CA . THR A 1 93 ? -6.291 -7.248 4.643 1.00 66.88 93 THR A CA 1
ATOM 672 C C . THR A 1 93 ? -7.108 -7.507 5.908 1.00 66.88 93 THR A C 1
ATOM 674 O O . THR A 1 93 ? -6.583 -8.054 6.872 1.00 66.88 93 THR A O 1
ATOM 677 N N . VAL A 1 94 ? -8.411 -7.214 5.911 1.00 66.88 94 VAL A N 1
ATOM 678 C CA . VAL A 1 94 ? -9.295 -7.528 7.048 1.00 66.88 94 VAL A CA 1
ATOM 679 C C . VAL A 1 94 ? -9.339 -9.040 7.295 1.00 66.88 94 VAL A C 1
ATOM 681 O O . VAL A 1 94 ? -9.194 -9.482 8.430 1.00 66.88 94 VAL A O 1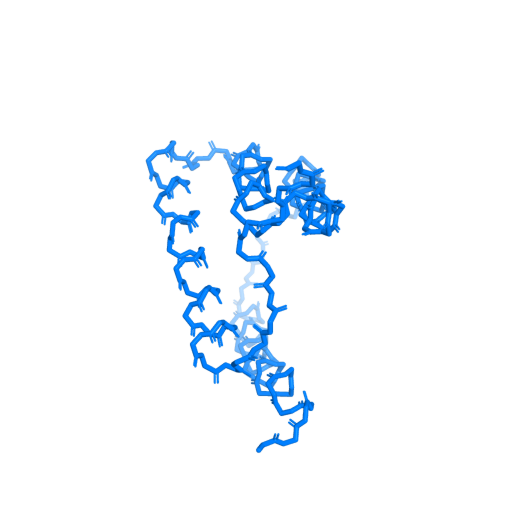
ATOM 684 N N . GLY A 1 95 ? -9.455 -9.859 6.251 1.00 68.50 95 GLY A N 1
ATOM 685 C CA . GLY A 1 95 ? -9.452 -11.319 6.364 1.00 68.50 95 GLY A CA 1
ATOM 686 C C . GLY A 1 95 ? -8.168 -11.862 6.994 1.00 68.50 95 GLY A C 1
ATOM 687 O O . GLY A 1 95 ? -8.217 -12.660 7.927 1.00 68.50 95 GLY A O 1
ATOM 688 N N . ILE A 1 96 ? -7.005 -11.396 6.546 1.00 68.00 96 ILE A N 1
ATOM 689 C CA . ILE A 1 96 ? -5.715 -11.848 7.075 1.00 68.00 96 ILE A CA 1
ATOM 690 C C . ILE A 1 96 ? -5.465 -11.303 8.483 1.00 68.00 96 ILE A C 1
ATOM 692 O O . ILE A 1 96 ? -5.122 -12.066 9.386 1.00 68.00 96 ILE A O 1
ATOM 696 N N . PHE A 1 97 ? -5.621 -9.998 8.695 1.00 63.78 97 PHE A N 1
ATOM 697 C CA . PHE A 1 97 ? -5.192 -9.351 9.935 1.00 63.78 97 PHE A CA 1
ATOM 698 C C . PHE A 1 97 ? -6.229 -9.448 11.053 1.00 63.78 97 PHE A C 1
ATOM 700 O O . PHE A 1 97 ? -5.858 -9.714 12.199 1.00 63.78 97 PHE A O 1
ATOM 707 N N . HIS A 1 98 ? -7.515 -9.282 10.733 1.00 63.72 98 HIS A N 1
ATOM 708 C CA . HIS A 1 98 ? -8.587 -9.369 11.721 1.00 63.72 98 HIS A CA 1
ATOM 709 C C . HIS A 1 98 ? -8.966 -10.828 11.998 1.00 63.72 98 HIS A C 1
ATOM 711 O O . HIS A 1 98 ? -8.896 -11.275 13.144 1.00 63.72 98 HIS A O 1
ATOM 717 N N . TYR A 1 99 ? -9.301 -11.595 10.954 1.00 60.78 99 TYR A N 1
ATOM 718 C CA . TYR A 1 99 ? -9.733 -12.989 11.121 1.00 60.78 99 TYR A CA 1
ATOM 719 C C . TYR A 1 99 ? -8.563 -13.974 11.262 1.00 60.78 99 TYR A C 1
ATOM 721 O O . TYR A 1 99 ? -8.631 -14.871 12.101 1.00 60.78 99 TYR A O 1
ATOM 729 N N . GLY A 1 100 ? -7.486 -13.814 10.486 1.00 60.97 100 GLY A N 1
ATOM 730 C CA . GLY A 1 100 ? -6.343 -14.736 10.490 1.00 60.97 100 GLY A CA 1
ATOM 731 C C . GLY A 1 100 ? -5.399 -14.562 11.682 1.00 60.97 100 GLY A C 1
ATOM 732 O O . GLY A 1 100 ? -5.052 -15.538 12.346 1.00 60.97 100 GLY A O 1
ATOM 733 N N . LEU A 1 101 ? -4.987 -13.325 11.977 1.00 58.44 101 LEU A N 1
ATOM 734 C CA . LEU A 1 101 ? -3.992 -13.033 13.019 1.00 58.44 101 LEU A CA 1
ATOM 735 C C . LEU A 1 101 ? -4.585 -12.617 14.374 1.00 58.44 101 LEU A C 1
ATOM 737 O O . LEU A 1 101 ? -3.831 -12.528 15.343 1.00 58.44 101 LEU A O 1
ATOM 741 N N . LYS A 1 102 ? -5.901 -12.362 14.472 1.00 52.88 102 LYS A N 1
ATOM 742 C CA . LYS A 1 102 ? -6.553 -11.767 15.661 1.00 52.88 102 LYS A CA 1
ATOM 743 C C . LYS A 1 102 ? -5.842 -10.503 16.169 1.00 52.88 102 LYS A C 1
ATOM 745 O O . LYS A 1 102 ? -5.868 -10.204 17.366 1.00 52.88 102 LYS A O 1
ATOM 750 N N . LEU A 1 103 ? -5.197 -9.750 15.278 1.00 54.78 103 LEU A N 1
ATOM 751 C CA . 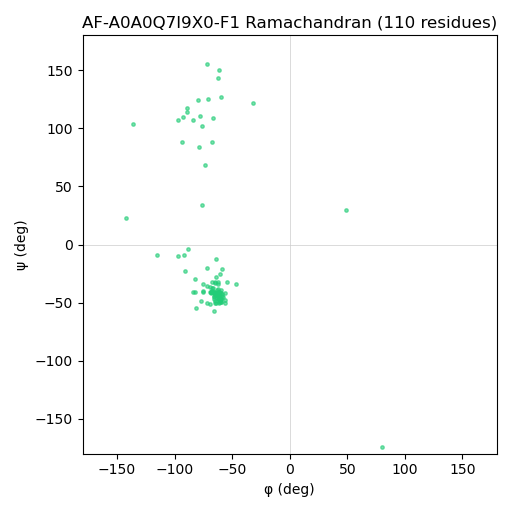LEU A 1 103 ? -4.652 -8.449 15.642 1.00 54.78 103 LEU A CA 1
ATOM 752 C C . LEU A 1 103 ? -5.834 -7.496 15.841 1.00 54.78 103 LEU A C 1
ATOM 754 O O . LEU A 1 103 ? -6.701 -7.362 14.976 1.00 54.78 103 LEU A O 1
ATOM 758 N N . ARG A 1 104 ? -5.884 -6.861 17.017 1.00 45.69 104 ARG A N 1
ATOM 759 C CA . ARG A 1 104 ? -6.857 -5.817 17.367 1.00 45.69 104 ARG A CA 1
ATOM 760 C C . ARG A 1 104 ? -6.483 -4.538 16.620 1.00 45.69 104 ARG A C 1
ATOM 762 O O . ARG A 1 104 ? -6.004 -3.587 17.220 1.00 45.69 104 ARG A O 1
ATOM 769 N N . PHE A 1 105 ? -6.623 -4.550 15.301 1.00 52.06 105 PHE A N 1
ATOM 770 C CA . PHE A 1 105 ? -6.691 -3.312 14.544 1.00 52.06 105 PHE A CA 1
ATOM 771 C C . PHE A 1 105 ? -8.112 -2.780 14.674 1.00 52.06 105 PHE A C 1
ATOM 773 O O . PHE A 1 105 ? -9.074 -3.501 14.396 1.00 52.06 105 PHE A O 1
ATOM 780 N N . GLU A 1 106 ? -8.245 -1.541 15.134 1.00 48.72 106 GLU A N 1
ATOM 781 C CA . GLU A 1 106 ? -9.528 -0.854 15.153 1.00 48.72 106 GLU A CA 1
ATOM 782 C C . GLU A 1 106 ? -9.968 -0.618 13.703 1.00 48.72 106 GLU A C 1
ATOM 784 O O . GLU A 1 106 ? -9.371 0.143 12.944 1.00 48.72 106 GLU A O 1
ATOM 789 N N . ILE A 1 107 ? -10.994 -1.362 13.285 1.00 53.28 107 ILE A N 1
ATOM 790 C CA . ILE A 1 107 ? -11.549 -1.320 11.924 1.00 53.28 107 ILE A CA 1
ATOM 791 C C . ILE A 1 107 ? -12.105 0.084 11.625 1.00 53.28 107 ILE A C 1
ATOM 793 O O . ILE A 1 107 ? -12.028 0.564 10.494 1.00 53.28 107 ILE A O 1
ATOM 797 N N . ILE A 1 108 ? -12.610 0.743 12.669 1.00 44.81 108 ILE A N 1
ATOM 798 C CA . ILE A 1 108 ? -13.083 2.122 12.720 1.00 44.81 108 ILE A CA 1
ATOM 799 C C . ILE A 1 108 ? -12.516 2.697 14.023 1.00 44.81 108 ILE A C 1
ATOM 801 O O . ILE A 1 108 ? -13.008 2.359 15.096 1.00 44.81 108 ILE A O 1
ATOM 805 N N . ALA A 1 109 ? -11.470 3.516 13.930 1.00 50.81 109 ALA A N 1
ATOM 806 C CA . ALA A 1 109 ? -11.055 4.392 15.019 1.00 50.81 109 ALA A CA 1
ATOM 807 C C . ALA A 1 109 ? -11.748 5.729 14.755 1.00 50.81 109 ALA A C 1
ATOM 809 O O . ALA A 1 109 ? -11.267 6.564 13.993 1.00 50.81 109 ALA A O 1
ATOM 810 N N . TRP A 1 110 ? -12.964 5.868 15.269 1.00 40.16 110 TRP A N 1
ATOM 811 C CA . TRP A 1 110 ? -13.668 7.140 15.277 1.00 40.16 110 TRP A CA 1
ATOM 812 C C . TRP A 1 110 ? -13.432 7.754 16.663 1.00 40.16 110 TRP A C 1
ATOM 814 O O . TRP A 1 110 ? -13.973 7.228 17.633 1.00 40.16 110 TRP A O 1
ATOM 824 N N . PRO A 1 111 ? -12.598 8.804 16.809 1.00 51.53 111 PRO A N 1
ATOM 825 C CA . PRO A 1 111 ? -12.275 9.387 18.114 1.00 51.53 111 PRO A CA 1
ATOM 826 C C . PRO A 1 111 ? -13.397 10.278 18.699 1.00 51.53 111 PRO A C 1
ATOM 828 O O . PRO A 1 111 ? -13.098 11.253 19.386 1.00 51.53 111 PRO A O 1
ATOM 831 N N . PHE A 1 112 ? -14.674 9.950 18.451 1.00 47.50 112 PHE A N 1
ATOM 832 C CA . PHE A 1 112 ? -15.836 10.576 19.105 1.00 47.50 112 PHE A CA 1
ATOM 833 C C . PHE A 1 112 ? -16.887 9.559 19.561 1.00 47.50 112 PHE A C 1
ATOM 835 O O . PHE A 1 112 ? -17.568 8.966 18.696 1.00 47.50 112 PHE A O 1
#

pLDDT: mean 70.67, std 11.55, range [40.16, 94.5]

Solvent-accessible surface area (backbone atoms only — not comparable to full-atom values): 6302 Å² total; per-residue (Å²): 132,64,92,61,48,63,63,52,52,54,49,50,52,52,52,52,51,50,51,55,50,50,64,56,50,76,75,54,84,78,70,84,89,74,81,57,61,66,36,54,50,25,45,54,50,14,55,51,49,24,67,66,29,36,77,69,47,4,51,57,61,15,48,53,52,19,45,55,40,33,45,73,30,41,95,78,59,50,73,67,57,48,52,50,49,44,53,52,50,48,51,49,48,46,46,46,40,46,71,64,65,64,47,88,68,53,66,69,34,68,96,121

Radius of gyration: 17.09 Å; Cα contacts (8 Å, |Δi|>4): 78; chains: 1; bounding box: 34×30×44 Å

Mean predicted aligned error: 11.86 Å